Protein AF-A0A699L520-F1 (afdb_monomer_lite)

pLDDT: mean 72.29, std 15.2, range [49.28, 97.0]

Foldseek 3Di:
DDDDDDDDDDPDPDDDPPPDDPDDDPPDDPDPDDPPPDDDPVPDPPPCPDDDPPDPCPDPPVPPDPPPPPPDDPVNVVVSVVVSVVVVVVVVVVVVVVVVVVVVVVVVVVVVVVVVVVVVVVVVVVPD

Sequence (128 aa):
MVESSDDKESLGDHASKQGRIEAIDADENVTLVNDQDDVDKDMFYVNILGGEEVFAKAGQNKNVVDITTEELTLAQVLEALKTLKPKLQAEFDEEERLKRERAEKEQEANIALIETWDDILEKIDVDH

Radius of gyration: 37.79 Å; chains: 1; bounding box: 88×37×107 Å

Organism: Tanacetum cinerariifolium (NCBI:txid118510)

Structure (mmCIF, N/CA/C/O backbone):
data_AF-A0A699L520-F1
#
_entry.id   AF-A0A699L520-F1
#
loop_
_atom_site.group_PDB
_atom_site.id
_atom_site.type_symbol
_atom_site.label_atom_id
_atom_site.label_alt_id
_atom_site.label_comp_id
_atom_site.label_asym_id
_atom_site.label_entity_id
_atom_site.label_seq_id
_atom_site.pdbx_PDB_ins_code
_atom_site.Cartn_x
_atom_site.Cartn_y
_atom_site.Cartn_z
_atom_site.occupancy
_atom_site.B_iso_or_equiv
_atom_site.auth_seq_id
_atom_site.auth_comp_id
_atom_site.auth_asym_id
_atom_site.auth_atom_id
_atom_site.pdbx_PDB_model_num
ATOM 1 N N . MET A 1 1 ? -12.642 1.629 -76.857 1.00 49.28 1 MET A N 1
ATOM 2 C CA . MET A 1 1 ? -13.218 0.313 -77.189 1.00 49.28 1 MET A CA 1
ATOM 3 C C . MET A 1 1 ? -13.290 -0.466 -75.896 1.00 49.28 1 MET A C 1
ATOM 5 O O . MET A 1 1 ? -12.304 -0.498 -75.173 1.00 49.28 1 MET A O 1
ATOM 9 N N . VAL A 1 2 ? -14.498 -0.913 -75.567 1.00 50.84 2 VAL A N 1
ATOM 10 C CA . VAL A 1 2 ? -14.835 -1.754 -74.415 1.00 50.84 2 VAL A CA 1
ATOM 11 C C . VAL A 1 2 ? -14.538 -3.187 -74.816 1.00 50.84 2 VAL A C 1
ATOM 13 O O . VAL A 1 2 ? -14.997 -3.554 -75.889 1.00 50.84 2 VAL A O 1
ATOM 16 N N . GLU A 1 3 ? -13.854 -3.954 -73.968 1.00 53.28 3 GLU A N 1
ATOM 17 C CA . GLU A 1 3 ? -14.044 -5.405 -73.837 1.00 53.28 3 GLU A CA 1
ATOM 18 C C . GLU A 1 3 ? -13.804 -5.766 -72.361 1.00 53.28 3 GLU A C 1
ATOM 20 O O . GLU A 1 3 ? -12.684 -5.715 -71.861 1.00 53.28 3 GLU A O 1
ATOM 25 N N . SER A 1 4 ? -14.900 -6.015 -71.642 1.00 56.56 4 SER A N 1
ATOM 26 C CA . SER A 1 4 ? -14.921 -6.587 -70.294 1.00 56.56 4 SER A CA 1
ATOM 27 C C . SER A 1 4 ? -15.091 -8.092 -70.468 1.00 56.56 4 SER A C 1
ATOM 29 O O . SER A 1 4 ? -16.038 -8.500 -71.137 1.00 56.56 4 SER A O 1
ATOM 31 N N . SER A 1 5 ? -14.199 -8.909 -69.909 1.00 65.81 5 SER A N 1
ATOM 32 C CA . SER A 1 5 ? -14.345 -10.366 -69.926 1.00 65.81 5 SER A CA 1
ATOM 33 C C . SER A 1 5 ? -15.252 -10.820 -68.782 1.00 65.81 5 SER A C 1
ATOM 35 O O . SER A 1 5 ? -14.987 -10.549 -67.611 1.00 65.81 5 SER A O 1
ATOM 37 N N . ASP A 1 6 ? -16.347 -11.477 -69.156 1.00 60.81 6 ASP A N 1
ATOM 38 C CA . ASP A 1 6 ? -17.278 -12.176 -68.277 1.00 60.81 6 ASP A CA 1
ATOM 39 C C . ASP A 1 6 ? -16.639 -13.458 -67.721 1.00 60.81 6 ASP A C 1
ATOM 41 O O . ASP A 1 6 ? -16.662 -14.496 -68.383 1.00 60.81 6 ASP A O 1
ATOM 45 N N . ASP A 1 7 ? -16.159 -13.420 -66.479 1.00 66.69 7 ASP A N 1
ATOM 46 C CA . ASP A 1 7 ? -15.870 -14.638 -65.719 1.00 66.69 7 ASP A CA 1
ATOM 47 C C . ASP A 1 7 ? -17.088 -15.004 -64.863 1.00 66.69 7 ASP A C 1
ATOM 49 O O . ASP A 1 7 ? -17.305 -14.538 -63.742 1.00 66.69 7 ASP A O 1
ATOM 53 N N . LYS A 1 8 ? -17.941 -15.837 -65.463 1.00 61.81 8 LYS A N 1
ATOM 54 C CA . LYS A 1 8 ? -19.010 -16.582 -64.800 1.00 61.81 8 LYS A CA 1
ATOM 55 C C . LYS A 1 8 ? -18.408 -17.861 -64.220 1.00 61.81 8 LYS A C 1
ATOM 57 O O . LYS A 1 8 ? -18.297 -18.844 -64.945 1.00 61.81 8 LYS A O 1
ATOM 62 N N . GLU A 1 9 ? -18.122 -17.901 -62.921 1.00 56.59 9 GLU A N 1
ATOM 63 C CA . GLU A 1 9 ? -17.901 -19.184 -62.245 1.00 56.59 9 GLU A CA 1
ATOM 64 C C . GLU A 1 9 ? -18.697 -19.298 -60.938 1.00 56.59 9 GLU A C 1
ATOM 66 O O . GLU A 1 9 ? -18.357 -18.771 -59.884 1.00 56.59 9 GLU A O 1
ATOM 71 N N . SER A 1 10 ? -19.853 -19.945 -61.113 1.00 62.38 10 SER A N 1
ATOM 72 C CA . SER A 1 10 ? -20.499 -20.929 -60.243 1.00 62.38 10 SER A CA 1
ATOM 73 C C . SER A 1 10 ? -20.216 -20.837 -58.739 1.00 62.38 10 SER A C 1
ATOM 75 O O . SER A 1 10 ? -19.332 -21.514 -58.213 1.00 62.38 10 SER A O 1
ATOM 77 N N . LEU A 1 11 ? -21.083 -20.124 -58.012 1.00 58.59 11 LEU A N 1
ATOM 78 C CA . LEU A 1 11 ? -21.296 -20.406 -56.593 1.00 58.59 11 LEU A CA 1
ATOM 79 C C . LEU A 1 11 ? -21.904 -21.807 -56.492 1.00 58.59 11 LEU A C 1
ATOM 81 O O . LEU A 1 11 ? -23.083 -22.002 -56.778 1.00 58.59 11 LEU A O 1
ATOM 85 N N . GLY A 1 12 ? -21.045 -22.776 -56.179 1.00 55.22 12 GLY A N 1
ATOM 86 C CA . GLY A 1 12 ? -21.397 -24.182 -56.063 1.00 55.22 12 GLY A CA 1
ATOM 87 C C . GLY A 1 12 ? -22.568 -24.435 -55.116 1.00 55.22 12 GLY A C 1
ATOM 88 O O . GLY A 1 12 ? -22.843 -23.656 -54.200 1.00 55.22 12 GLY A O 1
ATOM 89 N N . ASP A 1 13 ? -23.228 -25.564 -55.368 1.00 60.31 13 ASP A N 1
ATOM 90 C CA . ASP A 1 13 ? -24.394 -26.115 -54.678 1.00 60.31 13 ASP A CA 1
ATOM 91 C C . ASP A 1 13 ? -24.149 -26.394 -53.183 1.00 60.31 13 ASP A C 1
ATOM 93 O O . ASP A 1 13 ? -24.132 -27.534 -52.712 1.00 60.31 13 ASP A O 1
ATOM 97 N N . HIS A 1 14 ? -23.997 -25.339 -52.389 1.00 57.69 14 HIS A N 1
ATOM 98 C CA . HIS A 1 14 ? -24.049 -25.412 -50.939 1.00 57.69 14 HIS A CA 1
ATOM 99 C C . HIS A 1 14 ? -25.279 -24.658 -50.451 1.00 57.69 14 HIS A C 1
ATOM 101 O O . HIS A 1 14 ? -25.262 -23.462 -50.169 1.00 57.69 14 HIS A O 1
ATOM 107 N N . ALA A 1 15 ? -26.375 -25.412 -50.377 1.00 60.00 15 ALA A N 1
ATOM 108 C CA . ALA A 1 15 ? -27.643 -25.029 -49.782 1.00 60.00 15 ALA A CA 1
ATOM 109 C C . ALA A 1 15 ? -27.452 -24.526 -48.338 1.00 60.00 15 ALA A C 1
ATOM 111 O O . ALA A 1 15 ? -27.485 -25.297 -47.377 1.00 60.00 15 ALA A O 1
ATOM 112 N N . SER A 1 16 ? -27.278 -23.214 -48.181 1.00 63.62 16 SER A N 1
ATOM 113 C CA . SER A 1 16 ? -27.372 -22.544 -46.888 1.00 63.62 16 SER A CA 1
ATOM 114 C C . SER A 1 16 ? -28.850 -22.402 -46.529 1.00 63.62 16 SER A C 1
ATOM 116 O O . SER A 1 16 ? -29.569 -21.582 -47.097 1.00 63.62 16 SER A O 1
ATOM 118 N N . LYS A 1 17 ? -29.334 -23.227 -45.594 1.00 62.91 17 LYS A N 1
ATOM 119 C CA . LYS A 1 17 ? -30.704 -23.164 -45.055 1.00 62.91 17 LYS A CA 1
ATOM 120 C C . LYS A 1 17 ? -30.895 -22.006 -44.070 1.00 62.91 17 LYS A C 1
ATOM 122 O O . LYS A 1 17 ? -31.503 -22.182 -43.019 1.00 62.91 17 LYS A O 1
ATOM 127 N N . GLN A 1 18 ? -30.400 -20.818 -44.388 1.00 59.88 18 GLN A N 1
ATOM 128 C CA . GLN A 1 18 ? -30.864 -19.622 -43.698 1.00 59.88 18 GLN A CA 1
ATOM 129 C C . GLN A 1 18 ? -31.950 -19.000 -44.565 1.00 59.88 18 GLN A C 1
ATOM 131 O O . GLN A 1 18 ? -31.677 -18.227 -45.482 1.00 59.88 18 GLN A O 1
ATOM 136 N N . GLY A 1 19 ? -33.194 -19.422 -44.316 1.00 52.84 19 GLY A N 1
ATOM 137 C CA . GLY A 1 19 ? -34.362 -18.762 -44.885 1.00 52.84 19 GLY A CA 1
ATOM 138 C C . GLY A 1 19 ? -34.283 -17.273 -44.558 1.00 52.84 19 GLY A C 1
ATOM 139 O O . GLY A 1 19 ? -34.181 -16.895 -43.392 1.00 52.84 19 GLY A O 1
ATOM 140 N N . ARG A 1 20 ? -34.260 -16.427 -45.589 1.00 65.62 20 ARG A N 1
ATOM 141 C CA . ARG A 1 20 ? -34.368 -14.976 -45.417 1.00 65.62 20 ARG A CA 1
ATOM 142 C C . ARG A 1 20 ? -35.767 -14.710 -44.863 1.00 65.62 20 ARG A C 1
ATOM 144 O O . ARG A 1 20 ? -36.737 -15.094 -45.505 1.00 65.62 20 ARG A O 1
ATOM 151 N N . ILE A 1 21 ? -35.865 -14.111 -43.678 1.00 70.38 21 ILE A N 1
ATOM 152 C CA . ILE A 1 21 ? -37.155 -13.743 -43.079 1.00 70.38 21 ILE A CA 1
ATOM 153 C C . ILE A 1 21 ? -37.840 -12.747 -44.027 1.00 70.38 21 ILE A C 1
ATOM 155 O O . ILE A 1 21 ? -37.259 -11.710 -44.345 1.00 70.38 21 ILE A O 1
ATOM 159 N N . GLU A 1 22 ? -39.028 -13.094 -44.530 1.00 67.50 22 GLU A N 1
ATOM 160 C CA . GLU A 1 22 ? -39.719 -12.333 -45.583 1.00 67.50 22 GLU A CA 1
ATOM 161 C C . GLU A 1 22 ? -40.455 -11.101 -45.024 1.00 67.50 22 GLU A C 1
ATOM 163 O O . GLU A 1 22 ? -40.476 -10.055 -45.669 1.00 67.50 22 GLU A O 1
ATOM 168 N N . ALA A 1 23 ? -40.954 -11.184 -43.788 1.00 69.06 23 ALA A N 1
ATOM 169 C CA . ALA A 1 23 ? -41.418 -10.068 -42.964 1.00 69.06 23 ALA A CA 1
ATOM 170 C C . ALA A 1 23 ? -41.564 -10.542 -41.505 1.00 69.06 23 ALA A C 1
ATOM 172 O O . ALA A 1 23 ? -41.766 -11.731 -41.267 1.00 69.06 23 ALA A O 1
ATOM 173 N N . ILE A 1 24 ? -41.453 -9.628 -40.537 1.00 70.25 24 ILE A N 1
ATOM 174 C CA . ILE A 1 24 ? -41.805 -9.884 -39.132 1.00 70.25 24 ILE A CA 1
ATOM 175 C C . ILE A 1 24 ? -43.161 -9.214 -38.909 1.00 70.25 24 ILE A C 1
ATOM 177 O O . ILE A 1 24 ? -43.234 -7.985 -38.940 1.00 70.25 24 ILE A O 1
ATOM 181 N N . ASP A 1 25 ? -44.219 -10.007 -38.748 1.00 74.44 25 ASP A N 1
ATOM 182 C CA . ASP A 1 25 ? -45.532 -9.495 -38.356 1.00 74.44 25 ASP A CA 1
ATOM 183 C C . ASP A 1 25 ? -45.503 -9.151 -36.857 1.00 74.44 25 ASP A C 1
ATOM 185 O O . ASP A 1 25 ? -45.106 -9.972 -36.030 1.00 74.44 25 ASP A O 1
ATOM 189 N N . ALA A 1 26 ? -45.863 -7.914 -36.509 1.00 70.06 26 ALA A N 1
ATOM 190 C CA . ALA A 1 26 ? -45.891 -7.451 -35.122 1.00 70.06 26 ALA A CA 1
ATOM 191 C C . ALA A 1 26 ? -47.135 -7.939 -34.363 1.00 70.06 26 ALA A C 1
ATOM 193 O O . ALA A 1 26 ? -47.147 -7.900 -33.132 1.00 70.06 26 ALA A O 1
ATOM 194 N N . ASP A 1 27 ? -48.156 -8.401 -35.088 1.00 75.50 27 ASP A N 1
ATOM 195 C CA . ASP A 1 27 ? -49.396 -8.919 -34.519 1.00 75.50 27 ASP A CA 1
ATOM 196 C C . ASP A 1 27 ? -49.331 -10.444 -34.297 1.00 75.50 27 ASP A C 1
ATOM 198 O O . ASP A 1 27 ? -50.208 -11.025 -33.648 1.00 75.50 27 ASP A O 1
ATOM 202 N N . GLU A 1 28 ? -48.277 -11.106 -34.791 1.00 71.25 28 GLU A N 1
ATOM 203 C CA . GLU A 1 28 ? -48.054 -12.534 -34.590 1.00 71.25 28 GLU A CA 1
ATOM 204 C C . GLU A 1 28 ? -47.359 -12.793 -33.246 1.00 71.25 28 GLU A C 1
ATOM 206 O O . GLU A 1 28 ? -46.205 -12.438 -32.996 1.00 71.25 28 GLU A O 1
ATOM 211 N N . ASN A 1 29 ? -48.100 -13.421 -32.336 1.00 70.25 29 ASN A N 1
ATOM 212 C CA . ASN A 1 29 ? -47.648 -13.675 -30.979 1.00 70.25 29 ASN A CA 1
ATOM 213 C C . ASN A 1 29 ? -46.616 -14.819 -30.981 1.00 70.25 29 ASN A C 1
ATOM 215 O O . ASN A 1 29 ? -46.969 -15.986 -31.175 1.00 70.25 29 ASN A O 1
ATOM 219 N N . VAL A 1 30 ? -45.335 -14.510 -30.749 1.00 72.50 30 VAL A N 1
ATOM 220 C CA . VAL A 1 30 ? -44.301 -15.545 -30.607 1.00 72.50 30 VAL A CA 1
ATOM 221 C C . VAL A 1 30 ? -44.581 -16.370 -29.351 1.00 72.50 30 VAL A C 1
ATOM 223 O O . VAL A 1 30 ? -44.434 -15.912 -28.218 1.00 72.50 30 VAL A O 1
ATOM 226 N N . THR A 1 31 ? -45.024 -17.610 -29.540 1.00 67.06 31 THR A N 1
ATOM 227 C CA . THR A 1 31 ? -45.221 -18.535 -28.422 1.00 67.06 31 THR A CA 1
ATOM 228 C C . THR A 1 31 ? -43.875 -19.186 -28.132 1.00 67.06 31 THR A C 1
ATOM 230 O O . THR A 1 31 ? -43.404 -20.021 -28.900 1.00 67.06 31 THR A O 1
ATOM 233 N N . LEU A 1 32 ? -43.214 -18.758 -27.056 1.00 64.69 32 LEU A N 1
ATOM 234 C CA . LEU A 1 32 ? -41.935 -19.319 -26.626 1.00 64.69 32 LEU A CA 1
ATOM 235 C C . LEU A 1 32 ? -42.195 -20.724 -26.063 1.00 64.69 32 LEU A C 1
ATOM 237 O O . LEU A 1 32 ? -42.666 -20.873 -24.936 1.00 64.69 32 LEU A O 1
ATOM 241 N N . VAL A 1 33 ? -41.958 -21.752 -26.882 1.00 63.59 33 VAL A N 1
ATOM 242 C CA . VAL A 1 33 ? -42.067 -23.155 -26.465 1.00 63.59 33 VAL A CA 1
ATOM 243 C C . VAL A 1 33 ? -40.870 -23.463 -25.578 1.00 63.59 33 VAL A C 1
ATOM 245 O O . VAL A 1 33 ? -39.724 -23.486 -26.021 1.00 63.59 33 VAL A O 1
ATOM 248 N N . ASN A 1 34 ? -41.145 -23.614 -24.290 1.00 66.12 34 ASN A N 1
ATOM 249 C CA . ASN A 1 34 ? -40.158 -23.968 -23.292 1.00 66.12 34 ASN A CA 1
ATOM 250 C C . ASN A 1 34 ? -40.125 -25.492 -23.150 1.00 66.12 34 ASN A C 1
ATOM 252 O O . ASN A 1 34 ? -40.774 -26.036 -22.258 1.00 66.12 34 ASN A O 1
ATOM 256 N N . ASP A 1 35 ? -39.388 -26.172 -24.027 1.00 63.12 35 ASP A N 1
ATOM 257 C CA . ASP A 1 35 ? -39.105 -27.605 -23.894 1.00 63.12 35 ASP A CA 1
ATOM 258 C C . ASP A 1 35 ? -38.087 -27.808 -22.755 1.00 63.12 35 ASP A C 1
ATOM 260 O O . ASP A 1 35 ? -36.897 -28.025 -22.967 1.00 63.12 35 ASP A O 1
ATOM 264 N N . GLN A 1 36 ? -38.552 -27.651 -21.514 1.00 62.47 36 GLN A N 1
ATOM 265 C CA . GLN A 1 36 ? -37.776 -27.847 -20.280 1.00 62.47 36 GLN A CA 1
ATOM 266 C C . GLN A 1 36 ? -38.019 -29.222 -19.644 1.00 62.47 36 GLN A C 1
ATOM 268 O O . GLN A 1 36 ? -37.781 -29.399 -18.449 1.00 62.47 36 GLN A O 1
ATOM 273 N N . ASP A 1 37 ? -38.503 -30.193 -20.416 1.00 61.47 37 ASP A N 1
ATOM 274 C CA . ASP A 1 37 ? -38.953 -31.462 -19.842 1.00 61.47 37 ASP A CA 1
ATOM 275 C C . ASP A 1 37 ? -37.855 -32.510 -19.619 1.00 61.47 37 ASP A C 1
ATOM 277 O O . ASP A 1 37 ? -38.096 -33.415 -18.834 1.00 61.47 37 ASP A O 1
ATOM 281 N N . ASP A 1 38 ? -36.638 -32.370 -20.159 1.00 61.81 38 ASP A N 1
ATOM 282 C CA . ASP A 1 38 ? -35.590 -33.398 -19.986 1.00 61.81 38 ASP A CA 1
ATOM 283 C C . ASP A 1 38 ? -34.170 -32.824 -19.834 1.00 61.81 38 ASP A C 1
ATOM 285 O O . ASP A 1 38 ? -33.222 -33.225 -20.511 1.00 61.81 38 ASP A O 1
ATOM 289 N N . VAL A 1 39 ? -33.988 -31.884 -18.906 1.00 59.16 39 VAL A N 1
ATOM 290 C CA . VAL A 1 39 ? -32.663 -31.680 -18.307 1.00 59.16 39 VAL A CA 1
ATOM 291 C C . VAL A 1 39 ? -32.833 -31.803 -16.811 1.00 59.16 39 VAL A C 1
ATOM 293 O O . VAL A 1 39 ? -33.422 -30.938 -16.163 1.00 59.16 39 VAL A O 1
ATOM 296 N N . ASP A 1 40 ? -32.373 -32.941 -16.311 1.00 60.22 40 ASP A N 1
ATOM 297 C CA . ASP A 1 40 ? -32.294 -33.329 -14.916 1.00 60.22 40 ASP A CA 1
ATOM 298 C C . ASP A 1 40 ? -32.288 -32.127 -13.964 1.00 60.22 40 ASP A C 1
ATOM 300 O O . ASP A 1 40 ? -31.360 -31.313 -13.922 1.00 60.22 40 ASP A O 1
ATOM 304 N N . LYS A 1 41 ? -33.370 -32.065 -13.182 1.00 57.69 41 LYS A N 1
ATOM 305 C CA . LYS A 1 41 ? -33.701 -31.139 -12.086 1.00 57.69 41 LYS A CA 1
ATOM 306 C C . LYS A 1 41 ? -32.632 -31.015 -10.978 1.00 57.69 41 LYS A C 1
ATOM 308 O O . LYS A 1 41 ? -32.909 -30.393 -9.960 1.00 57.69 41 LYS A O 1
ATOM 313 N N . ASP 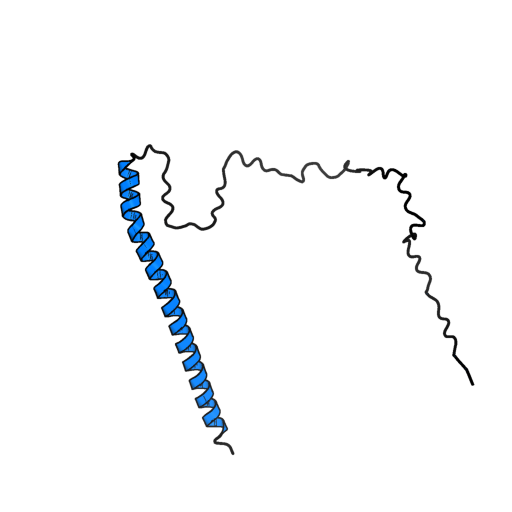A 1 42 ? -31.425 -31.533 -11.192 1.00 61.16 42 ASP A N 1
ATOM 314 C CA . ASP A 1 42 ? -30.324 -31.635 -10.231 1.00 61.16 42 ASP A CA 1
ATOM 315 C C . ASP A 1 42 ? -29.033 -30.943 -10.709 1.00 61.16 42 ASP A C 1
ATOM 317 O O . ASP A 1 42 ? -27.928 -31.296 -10.303 1.00 61.16 42 ASP A O 1
ATOM 321 N N . MET A 1 43 ? -29.126 -29.899 -11.538 1.00 59.91 43 MET A N 1
ATOM 322 C CA . MET A 1 43 ? -27.959 -29.028 -11.783 1.00 59.91 43 MET A CA 1
ATOM 323 C C . MET A 1 43 ? -27.762 -27.949 -10.713 1.00 59.91 43 MET A C 1
ATOM 325 O O . MET A 1 43 ? -26.753 -27.245 -10.714 1.00 59.91 43 MET A O 1
ATOM 329 N N . PHE A 1 44 ? -28.678 -27.867 -9.749 1.00 56.72 44 PHE A N 1
ATOM 330 C CA . PHE A 1 44 ? -28.439 -27.176 -8.493 1.00 56.72 44 PHE A CA 1
ATOM 331 C C . PHE A 1 44 ? -28.379 -28.232 -7.398 1.00 56.72 44 PHE A C 1
ATOM 333 O O . PHE A 1 44 ? -29.314 -28.390 -6.616 1.00 56.72 44 PHE A O 1
ATOM 340 N N . TYR A 1 45 ? -27.225 -28.881 -7.252 1.00 55.53 45 TYR A N 1
ATOM 341 C CA . TYR A 1 45 ? -26.765 -29.129 -5.892 1.00 55.53 45 TYR A CA 1
ATOM 342 C C . TYR A 1 45 ? -26.580 -27.751 -5.239 1.00 55.53 45 TYR A C 1
ATOM 344 O O . TYR A 1 45 ? -25.478 -27.222 -5.105 1.00 55.53 45 TYR A O 1
ATOM 352 N N . VAL A 1 46 ? -27.699 -27.151 -4.817 1.00 57.34 46 VAL A N 1
ATOM 353 C CA . VAL A 1 46 ? -27.734 -26.399 -3.580 1.00 57.34 46 VAL A CA 1
ATOM 354 C C . VAL A 1 46 ? -27.322 -27.452 -2.579 1.00 57.34 46 VAL A C 1
ATOM 356 O O . VAL A 1 46 ? -28.152 -28.186 -2.044 1.00 57.34 46 VAL A O 1
ATOM 359 N N . ASN A 1 47 ? -26.015 -27.580 -2.350 1.00 57.12 47 ASN A N 1
ATOM 360 C CA . ASN A 1 47 ? -25.630 -28.029 -1.045 1.00 57.12 47 ASN A CA 1
ATOM 361 C C . ASN A 1 47 ? -26.282 -27.006 -0.123 1.00 57.12 47 ASN A C 1
ATOM 363 O O . ASN A 1 47 ? -25.819 -25.878 0.044 1.00 57.12 47 ASN A O 1
ATOM 367 N N . ILE A 1 48 ? -27.386 -27.449 0.461 1.00 57.09 48 ILE A N 1
ATOM 368 C CA . ILE A 1 48 ? -27.804 -27.135 1.805 1.00 57.09 48 ILE A CA 1
ATOM 369 C C . ILE A 1 48 ? -26.620 -27.592 2.674 1.00 57.09 48 ILE A C 1
ATOM 371 O O . ILE A 1 48 ? -26.691 -28.590 3.384 1.00 57.09 48 ILE A O 1
ATOM 375 N N . LEU A 1 49 ? -25.463 -26.927 2.537 1.00 56.88 49 LEU A N 1
ATOM 376 C CA . LEU A 1 49 ? -24.450 -26.903 3.569 1.00 56.88 49 LEU A CA 1
ATOM 377 C C . LEU A 1 49 ? -25.187 -26.212 4.699 1.00 56.88 49 LEU A C 1
ATOM 379 O O . LEU A 1 49 ? -25.445 -25.010 4.657 1.00 56.88 49 LEU A O 1
ATOM 383 N N . GLY A 1 50 ? -25.700 -27.046 5.596 1.00 58.94 50 GLY A N 1
ATOM 384 C CA . GLY A 1 50 ? -26.522 -26.627 6.702 1.00 58.94 50 GLY A CA 1
ATOM 385 C C . GLY A 1 50 ? -25.795 -25.542 7.468 1.00 58.94 50 GLY A C 1
ATOM 386 O O . GLY A 1 50 ? -24.784 -25.820 8.094 1.00 58.94 50 GLY A O 1
ATOM 387 N N . GLY A 1 51 ? -26.326 -24.324 7.391 1.00 57.19 51 GLY A N 1
ATOM 388 C CA . GLY A 1 51 ? -26.161 -23.296 8.410 1.00 57.19 51 GLY A CA 1
ATOM 389 C C . GLY A 1 51 ? -24.736 -23.000 8.867 1.00 57.19 51 GLY A C 1
ATOM 390 O O . GLY A 1 51 ? -24.571 -22.652 10.030 1.00 57.19 51 GLY A O 1
ATOM 391 N N . GLU A 1 52 ? -23.729 -23.111 8.002 1.00 62.69 52 GLU A N 1
ATOM 392 C CA . GLU A 1 52 ? -22.399 -22.593 8.313 1.00 62.69 52 GLU A CA 1
ATOM 393 C C . GLU A 1 52 ? -22.137 -21.378 7.430 1.00 62.69 52 GLU A C 1
ATOM 395 O O . GLU A 1 52 ? -21.793 -21.468 6.250 1.00 62.69 52 GLU A O 1
ATOM 400 N N . GLU A 1 53 ? -22.419 -20.222 8.024 1.00 60.06 53 GLU A N 1
ATOM 401 C CA . GLU A 1 53 ? -22.111 -18.892 7.524 1.00 60.06 53 GLU A CA 1
ATOM 402 C C . GLU A 1 53 ? -20.607 -18.804 7.232 1.00 60.06 53 GLU A C 1
ATOM 404 O O . GLU A 1 53 ? -19.778 -18.526 8.097 1.00 60.06 53 GLU A O 1
ATOM 409 N N . VAL A 1 54 ? -20.232 -19.089 5.987 1.00 53.00 54 VAL A N 1
ATOM 410 C CA . VAL A 1 54 ? -18.881 -18.853 5.488 1.00 53.00 54 VAL A CA 1
ATOM 411 C C . VAL A 1 54 ? -18.684 -17.349 5.360 1.00 53.00 54 VAL A C 1
ATOM 413 O O . VAL A 1 54 ? -18.954 -16.750 4.319 1.00 53.00 54 VAL A O 1
ATOM 416 N N . PHE A 1 55 ? -18.193 -16.726 6.432 1.00 52.16 55 PHE A N 1
ATOM 417 C CA . PHE A 1 55 ? -17.586 -15.407 6.349 1.00 52.16 55 PHE A CA 1
ATOM 418 C C . PHE A 1 55 ? -16.554 -15.450 5.225 1.00 52.16 55 PHE A C 1
ATOM 420 O O . PHE A 1 55 ? -15.557 -16.176 5.301 1.00 52.16 55 PHE A O 1
ATOM 427 N N . ALA A 1 56 ? -16.806 -14.694 4.155 1.00 52.84 56 ALA A N 1
ATOM 428 C CA . ALA A 1 56 ? -15.812 -14.458 3.130 1.00 52.84 56 ALA A CA 1
ATOM 429 C C . ALA A 1 56 ? -14.574 -13.907 3.839 1.00 52.84 56 ALA A C 1
ATOM 431 O O . ALA A 1 56 ? -14.565 -12.779 4.329 1.00 52.84 56 ALA A O 1
ATOM 432 N N . LYS A 1 57 ? -13.532 -14.731 3.927 1.00 55.00 57 LYS A N 1
ATOM 433 C CA . LYS A 1 57 ? -12.234 -14.367 4.484 1.00 55.00 57 LYS A CA 1
ATOM 434 C C . LYS A 1 57 ? -11.509 -13.479 3.474 1.00 55.00 57 LYS A C 1
ATOM 436 O O . LYS A 1 57 ? -10.480 -13.847 2.916 1.00 55.00 57 LYS A O 1
ATOM 441 N N . ALA A 1 58 ? -12.095 -12.321 3.190 1.00 49.31 58 ALA A N 1
ATOM 442 C CA . ALA A 1 58 ? -11.504 -11.255 2.407 1.00 49.31 58 ALA A CA 1
ATOM 443 C C . ALA A 1 58 ? -10.421 -10.607 3.268 1.00 49.31 58 ALA A C 1
ATOM 445 O O . ALA A 1 58 ? -10.677 -9.649 3.984 1.00 49.31 58 ALA A O 1
ATOM 446 N N . GLY A 1 59 ? -9.225 -11.198 3.237 1.00 54.69 59 GLY A N 1
ATOM 447 C CA . GLY A 1 59 ? -8.074 -10.730 3.993 1.00 54.69 59 GLY A CA 1
ATOM 448 C C . GLY A 1 59 ? -8.268 -10.924 5.492 1.00 54.69 59 GLY A C 1
ATOM 449 O O . GLY A 1 59 ? -9.053 -10.245 6.146 1.00 54.69 59 GLY A O 1
ATOM 450 N N . GLN A 1 60 ? -7.491 -11.824 6.087 1.00 53.78 60 GLN A N 1
ATOM 451 C CA . GLN A 1 60 ? -7.246 -11.708 7.518 1.00 53.78 60 GLN A CA 1
ATOM 452 C C . GLN A 1 60 ? -6.502 -10.395 7.738 1.00 53.78 60 GLN A C 1
ATOM 454 O O . GLN A 1 60 ? -5.274 -10.356 7.703 1.00 53.78 60 GLN A O 1
ATOM 459 N N . ASN A 1 61 ? -7.240 -9.316 7.973 1.00 55.22 61 ASN A N 1
ATOM 460 C CA . ASN A 1 61 ? -6.742 -8.248 8.808 1.00 55.22 61 ASN A CA 1
ATOM 461 C C . ASN A 1 61 ? -6.308 -8.946 10.098 1.00 55.22 61 ASN A C 1
ATOM 463 O O . ASN A 1 61 ? -7.149 -9.361 10.893 1.00 55.22 61 ASN A O 1
ATOM 467 N N . LYS A 1 62 ? -4.997 -9.132 10.288 1.00 59.84 62 LYS A N 1
ATOM 468 C CA . LYS A 1 62 ? -4.407 -9.772 11.479 1.00 59.84 62 LYS A CA 1
ATOM 469 C C . LYS A 1 62 ? -4.802 -9.064 12.792 1.00 59.84 62 LYS A C 1
ATOM 471 O O . LYS A 1 62 ? -4.488 -9.564 13.863 1.00 59.84 62 LYS A O 1
ATOM 476 N N . ASN A 1 63 ? -5.508 -7.933 12.693 1.00 56.88 63 ASN A N 1
ATOM 477 C CA . ASN A 1 63 ? -6.070 -7.127 13.773 1.00 56.88 63 ASN A CA 1
ATOM 478 C C . ASN A 1 63 ? -7.579 -7.309 14.028 1.00 56.88 63 ASN A C 1
ATOM 480 O O . ASN A 1 63 ? -8.123 -6.587 14.862 1.00 56.88 63 ASN A O 1
ATOM 484 N N . VAL A 1 64 ? -8.281 -8.231 13.358 1.00 54.22 64 VAL A N 1
ATOM 485 C CA . VAL A 1 64 ? -9.648 -8.584 13.782 1.00 54.22 64 VAL A CA 1
ATOM 486 C C . VAL A 1 64 ? -9.522 -9.451 15.029 1.00 54.22 64 VAL A C 1
ATOM 488 O O . VAL A 1 64 ? -9.239 -10.642 14.952 1.00 54.22 64 VAL A O 1
ATOM 491 N N . VAL A 1 65 ? -9.659 -8.819 16.195 1.00 63.97 65 VAL A N 1
ATOM 492 C CA . VAL A 1 65 ? -9.924 -9.538 17.440 1.00 63.97 65 VAL A CA 1
ATOM 493 C C . VAL A 1 65 ? -11.276 -10.218 17.252 1.00 63.97 65 VAL A C 1
ATOM 495 O O . VAL A 1 65 ? -12.283 -9.526 17.111 1.00 63.97 65 VAL A O 1
ATOM 498 N N . ASP A 1 66 ? -11.295 -11.551 17.230 1.00 57.53 66 ASP A N 1
ATOM 499 C CA . ASP A 1 66 ? -12.527 -12.326 17.371 1.00 57.53 66 ASP A CA 1
ATOM 500 C C . ASP A 1 66 ? -13.059 -12.071 18.783 1.00 57.53 66 ASP A C 1
ATOM 502 O O . ASP A 1 66 ? -12.647 -12.690 19.764 1.00 57.53 66 ASP A O 1
ATOM 506 N N . ILE A 1 67 ? -13.931 -11.071 18.898 1.00 62.22 67 ILE A N 1
ATOM 507 C CA . ILE A 1 67 ? -14.678 -10.781 20.116 1.00 62.22 67 ILE A CA 1
ATOM 508 C C . ILE A 1 67 ? -15.766 -11.856 20.194 1.00 62.22 67 ILE A C 1
ATOM 510 O O . ILE A 1 67 ? -16.901 -11.637 19.778 1.00 62.22 67 ILE A O 1
ATOM 514 N N . THR A 1 68 ? -15.408 -13.060 20.643 1.00 56.81 68 THR A N 1
ATOM 515 C CA . THR A 1 68 ? -16.388 -14.111 20.930 1.00 56.81 68 THR A CA 1
ATOM 516 C C . THR A 1 68 ? -17.420 -13.548 21.904 1.00 56.81 68 THR A C 1
ATOM 518 O O . THR A 1 68 ? -17.050 -12.877 22.865 1.00 56.81 68 THR A O 1
ATOM 521 N N . THR A 1 69 ? -18.708 -13.803 21.668 1.00 53.22 69 THR A N 1
ATOM 522 C CA . THR A 1 69 ? -19.855 -13.263 22.428 1.00 53.22 69 THR A CA 1
ATOM 523 C C . THR A 1 69 ? -19.967 -13.781 23.871 1.00 53.22 69 THR A C 1
ATOM 525 O O . THR A 1 69 ? -21.047 -13.763 24.456 1.00 53.22 69 THR A O 1
ATOM 528 N N . GLU A 1 70 ? -18.868 -14.246 24.462 1.00 61.38 70 GLU A N 1
ATOM 529 C CA . GLU A 1 70 ? -18.727 -14.288 25.913 1.00 61.38 70 GLU A CA 1
ATOM 530 C C . GLU A 1 70 ? -18.795 -12.833 26.384 1.00 61.38 70 GLU A C 1
ATOM 532 O O . GLU A 1 70 ? -18.039 -12.002 25.892 1.00 61.38 70 GLU A O 1
ATOM 537 N N . GLU A 1 71 ? -19.766 -12.503 27.236 1.00 63.12 71 GLU A N 1
ATOM 538 C CA . GLU A 1 71 ? -20.166 -11.141 27.610 1.00 63.12 71 GLU A CA 1
ATOM 539 C C . GLU A 1 71 ? -18.978 -10.260 28.054 1.00 63.12 71 GLU A C 1
ATOM 541 O O . GLU A 1 71 ? -18.672 -10.116 29.238 1.00 63.12 71 GLU A O 1
ATOM 546 N N . LEU A 1 72 ? -18.285 -9.650 27.090 1.00 69.88 72 LEU A N 1
ATOM 547 C CA . LEU A 1 72 ? -17.179 -8.743 27.345 1.00 69.88 72 LEU A CA 1
ATOM 548 C C . LEU A 1 72 ? -17.750 -7.441 27.887 1.00 69.88 72 LEU A C 1
ATOM 550 O O . LEU A 1 72 ? -18.565 -6.765 27.257 1.00 69.88 72 LEU A O 1
ATOM 554 N N . THR A 1 73 ? -17.304 -7.072 29.080 1.00 81.75 73 THR A N 1
ATOM 555 C CA . THR A 1 73 ? -17.714 -5.813 29.695 1.00 81.75 73 THR A CA 1
ATOM 556 C C . THR A 1 73 ? -17.230 -4.635 28.846 1.00 81.75 73 THR A C 1
ATOM 558 O O . THR A 1 73 ? -16.154 -4.679 28.241 1.00 81.75 73 THR A O 1
ATOM 561 N N . LEU A 1 74 ? -17.986 -3.529 28.847 1.00 83.75 74 LEU A N 1
ATOM 562 C CA . LEU A 1 74 ? -17.608 -2.293 28.140 1.00 83.75 74 LEU A CA 1
ATOM 563 C C . LEU A 1 74 ? -16.182 -1.825 28.493 1.00 83.75 74 LEU A C 1
ATOM 565 O O . LEU A 1 74 ? -15.482 -1.267 27.650 1.00 83.75 74 LEU A O 1
ATOM 569 N N . ALA A 1 75 ? -15.735 -2.088 29.724 1.00 85.00 75 ALA A N 1
ATOM 570 C CA . ALA A 1 75 ? -14.387 -1.777 30.184 1.00 85.00 75 ALA A CA 1
ATOM 571 C C . ALA A 1 75 ? -13.307 -2.604 29.463 1.00 85.00 75 ALA A C 1
ATOM 573 O O . ALA A 1 75 ? -12.296 -2.048 29.042 1.00 85.00 75 ALA A O 1
ATOM 574 N N . GLN A 1 76 ? -13.523 -3.909 29.273 1.00 84.81 76 GLN A N 1
ATOM 575 C CA . GLN A 1 76 ? -12.570 -4.781 28.576 1.00 84.81 76 GLN A CA 1
ATOM 576 C C . GLN A 1 76 ? -12.447 -4.410 27.096 1.00 84.81 76 GLN A C 1
ATOM 578 O O . GLN A 1 76 ? -11.335 -4.337 26.574 1.00 84.81 76 GLN A O 1
ATOM 583 N N . VAL A 1 77 ? -13.571 -4.100 26.440 1.00 84.19 77 VAL A N 1
ATOM 584 C CA . VAL A 1 77 ? -13.575 -3.634 25.044 1.00 84.19 77 VAL A CA 1
ATOM 585 C C . VAL A 1 77 ? -12.837 -2.299 24.913 1.00 84.19 77 VAL A C 1
ATOM 587 O O . VAL A 1 77 ? -12.048 -2.114 23.987 1.00 84.19 77 VAL A O 1
ATOM 590 N N . LEU A 1 78 ? -13.031 -1.377 25.861 1.00 88.81 78 LEU A N 1
ATOM 591 C CA . LEU A 1 78 ? -12.348 -0.086 25.851 1.00 88.81 78 LEU A CA 1
ATOM 592 C C . LEU A 1 78 ? -10.827 -0.229 26.024 1.00 88.81 78 LEU A C 1
ATOM 594 O O . LEU A 1 78 ? -10.070 0.433 25.314 1.00 88.81 78 LEU A O 1
ATOM 598 N N . GLU A 1 79 ? -10.368 -1.086 26.934 1.00 86.94 79 GLU A N 1
ATOM 599 C CA . GLU A 1 79 ? -8.936 -1.348 27.125 1.00 86.94 79 GLU A CA 1
ATOM 600 C C . GLU A 1 79 ? -8.314 -2.056 25.911 1.00 86.94 79 GLU A C 1
ATOM 602 O O . GLU A 1 79 ? -7.248 -1.657 25.433 1.00 86.94 79 GLU A O 1
ATOM 607 N N . ALA A 1 80 ? -9.010 -3.032 25.322 1.00 84.12 80 ALA A N 1
ATOM 608 C CA . ALA A 1 80 ? -8.578 -3.665 24.078 1.00 84.12 80 ALA A CA 1
ATOM 609 C C . ALA A 1 80 ? -8.442 -2.636 22.937 1.00 84.12 80 ALA A C 1
ATOM 611 O O . ALA A 1 80 ? -7.404 -2.577 22.279 1.00 84.12 80 ALA A O 1
ATOM 612 N N . LEU A 1 81 ? -9.420 -1.744 22.755 1.00 85.56 81 LEU A N 1
ATOM 613 C CA . LEU A 1 81 ? -9.361 -0.693 21.730 1.00 85.56 81 LEU A CA 1
ATOM 614 C C . LEU A 1 81 ? -8.234 0.321 21.973 1.00 85.56 81 LEU A C 1
ATOM 616 O O . LEU A 1 81 ? -7.548 0.717 21.026 1.00 85.56 81 LEU A O 1
ATOM 620 N N . LYS A 1 82 ? -7.999 0.722 23.229 1.00 88.81 82 LYS A N 1
ATOM 621 C CA . LYS A 1 82 ? -6.882 1.613 23.591 1.00 88.81 82 LYS A CA 1
ATOM 622 C C . LYS A 1 82 ? -5.528 1.000 23.250 1.00 88.81 82 LYS A C 1
ATOM 624 O O . LYS A 1 82 ? -4.642 1.722 22.804 1.00 88.81 82 LYS A O 1
ATOM 629 N N . THR A 1 83 ? -5.367 -0.307 23.446 1.00 86.94 83 THR A N 1
ATOM 630 C CA . THR A 1 83 ? -4.108 -1.005 23.138 1.00 86.94 83 THR A CA 1
ATOM 631 C C . THR A 1 83 ? -3.931 -1.304 21.650 1.00 86.94 83 THR A C 1
ATOM 633 O O . THR A 1 83 ? -2.797 -1.361 21.178 1.00 86.94 83 THR A O 1
ATOM 636 N N . LEU A 1 84 ? -5.021 -1.461 20.894 1.00 86.06 84 LEU A N 1
ATOM 637 C CA . LEU A 1 84 ? -4.979 -1.750 19.458 1.00 86.06 84 LEU A CA 1
ATOM 638 C C . LEU A 1 84 ? -4.620 -0.516 18.619 1.00 86.06 84 LEU A C 1
ATOM 640 O O . LEU A 1 84 ? -3.849 -0.610 17.667 1.00 86.06 84 LEU A O 1
ATOM 644 N N . LYS A 1 85 ? -5.132 0.659 19.002 1.00 83.25 85 LYS A N 1
ATOM 645 C CA . LYS A 1 85 ? -4.924 1.921 18.277 1.00 83.25 85 LYS A CA 1
ATO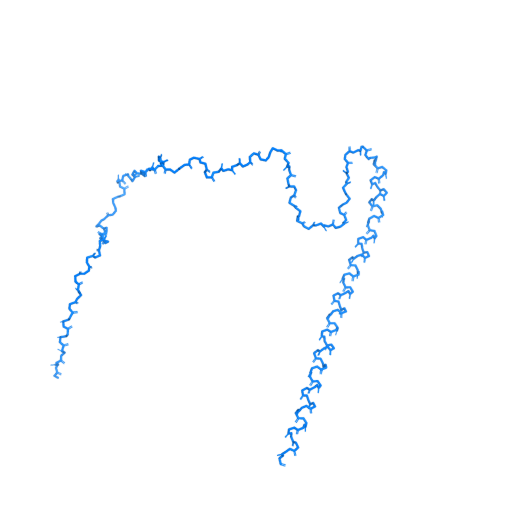M 646 C C . LYS A 1 85 ? -3.444 2.273 18.016 1.00 83.25 85 LYS A C 1
ATOM 648 O O . LYS A 1 85 ? -3.118 2.548 16.864 1.00 83.25 85 LYS A O 1
ATOM 653 N N . PRO A 1 86 ? -2.531 2.255 19.008 1.00 85.25 86 PRO A N 1
ATOM 654 C CA . PRO A 1 86 ? -1.119 2.545 18.755 1.00 85.25 86 PRO A CA 1
ATOM 655 C C . PRO A 1 86 ? -0.407 1.443 17.955 1.00 85.25 86 PRO A C 1
ATOM 657 O O . PRO A 1 86 ? 0.521 1.752 17.216 1.00 85.25 86 PRO A O 1
ATOM 660 N N . LYS A 1 87 ? -0.837 0.175 18.061 1.00 82.94 87 LYS A N 1
ATOM 661 C CA . LYS A 1 87 ? -0.249 -0.940 17.295 1.00 82.94 87 LYS A CA 1
ATOM 662 C C . LYS A 1 87 ? -0.518 -0.799 15.799 1.00 82.94 87 LYS A C 1
ATOM 664 O O . LYS A 1 87 ? 0.401 -0.934 15.004 1.00 82.94 87 LYS A O 1
ATOM 669 N N . LEU A 1 88 ? -1.757 -0.462 15.440 1.00 82.94 88 LEU A N 1
ATOM 670 C CA . LEU A 1 88 ? -2.149 -0.199 14.054 1.00 82.94 88 LEU A CA 1
ATOM 671 C C . LEU A 1 88 ? -1.386 0.983 13.450 1.00 82.94 88 LEU A C 1
ATOM 673 O O . LEU A 1 88 ? -0.960 0.912 12.302 1.00 82.94 88 LEU A O 1
ATOM 677 N N . GLN A 1 89 ? -1.184 2.054 14.225 1.00 80.81 89 GLN A N 1
ATOM 678 C CA . GLN A 1 89 ? -0.407 3.204 13.763 1.00 80.81 89 GLN A CA 1
ATOM 679 C C . GLN A 1 89 ? 1.046 2.811 13.467 1.00 80.81 89 GLN A C 1
ATOM 681 O O . GLN A 1 89 ? 1.562 3.134 12.404 1.00 80.81 89 GLN A O 1
ATOM 686 N N . ALA A 1 90 ? 1.675 2.059 14.375 1.00 84.94 90 ALA A N 1
ATOM 687 C CA . ALA A 1 90 ? 3.044 1.592 14.190 1.00 84.94 90 ALA A CA 1
ATOM 688 C C . ALA A 1 90 ? 3.192 0.655 12.977 1.00 84.94 90 ALA A C 1
ATOM 690 O O . ALA A 1 90 ? 4.163 0.779 12.237 1.00 84.94 90 ALA A O 1
ATOM 691 N N . GLU A 1 91 ? 2.237 -0.254 12.744 1.00 85.00 91 GLU A N 1
ATOM 692 C CA . GLU A 1 91 ? 2.244 -1.127 11.559 1.00 85.00 91 GLU A CA 1
ATOM 693 C C . GLU A 1 91 ? 2.104 -0.335 10.251 1.00 85.00 91 GLU A C 1
ATOM 695 O O . GLU A 1 91 ? 2.795 -0.637 9.279 1.00 85.00 91 GLU A O 1
ATOM 700 N N . PHE A 1 92 ? 1.256 0.696 10.224 1.00 81.69 92 PHE A N 1
ATOM 701 C CA . PHE A 1 92 ? 1.090 1.544 9.043 1.00 81.69 92 PHE A CA 1
ATOM 702 C C . PHE A 1 92 ? 2.353 2.362 8.737 1.00 81.69 92 PHE A C 1
ATOM 704 O O . PHE A 1 92 ? 2.796 2.425 7.589 1.00 81.69 92 PHE A O 1
ATOM 711 N N . ASP A 1 93 ? 2.971 2.941 9.770 1.00 87.62 93 ASP A N 1
ATOM 712 C CA . ASP A 1 93 ? 4.212 3.709 9.635 1.00 87.62 93 ASP A CA 1
ATOM 713 C C . ASP A 1 93 ? 5.386 2.812 9.173 1.00 87.62 93 ASP A C 1
ATOM 715 O O . ASP A 1 93 ? 6.234 3.233 8.380 1.00 87.62 93 ASP A O 1
ATOM 719 N N . GLU A 1 94 ? 5.422 1.554 9.625 1.00 89.38 94 GLU A N 1
ATOM 720 C CA . GLU A 1 94 ? 6.385 0.535 9.188 1.00 89.38 94 GLU A CA 1
ATOM 721 C C . GLU A 1 94 ? 6.197 0.162 7.707 1.00 89.38 94 GLU A C 1
ATOM 723 O O . GLU A 1 94 ? 7.174 0.098 6.956 1.00 89.38 94 GLU A O 1
ATOM 728 N N . GLU A 1 95 ? 4.955 -0.044 7.258 1.00 88.88 95 GLU A N 1
ATOM 729 C CA . GLU A 1 95 ? 4.649 -0.376 5.862 1.00 88.88 95 GLU A CA 1
ATOM 730 C C . GLU A 1 95 ? 5.057 0.754 4.900 1.00 88.88 95 GLU A C 1
ATOM 732 O O . GLU A 1 95 ? 5.646 0.499 3.845 1.00 88.88 95 GLU A O 1
ATOM 737 N N . GLU A 1 96 ? 4.801 2.010 5.276 1.00 91.88 96 GLU A N 1
ATOM 738 C CA . GLU A 1 96 ? 5.268 3.196 4.547 1.00 91.88 96 GLU A CA 1
ATOM 739 C C . GLU A 1 96 ? 6.798 3.234 4.431 1.00 91.88 96 GLU A C 1
ATOM 741 O O . GLU A 1 96 ? 7.340 3.504 3.353 1.00 91.88 96 GLU A O 1
ATOM 746 N N . ARG A 1 97 ? 7.517 2.923 5.518 1.00 93.56 97 ARG A N 1
ATOM 747 C CA . ARG A 1 97 ? 8.986 2.878 5.506 1.00 93.56 97 ARG A CA 1
ATOM 748 C C . ARG A 1 97 ? 9.510 1.786 4.571 1.00 93.56 97 ARG A C 1
ATOM 750 O O . ARG A 1 97 ? 10.421 2.049 3.788 1.00 93.56 97 ARG A O 1
ATOM 757 N N . LEU A 1 98 ? 8.905 0.598 4.599 1.00 94.12 98 LEU A N 1
ATOM 758 C CA . LEU A 1 98 ? 9.281 -0.526 3.736 1.00 94.12 98 LEU A CA 1
ATOM 759 C C . LEU A 1 98 ? 9.054 -0.232 2.248 1.00 94.12 98 LEU A C 1
ATOM 761 O O . LEU A 1 98 ? 9.860 -0.639 1.410 1.00 94.12 98 LEU A O 1
ATOM 765 N N . LYS A 1 99 ? 7.984 0.494 1.896 1.00 92.88 99 LYS A N 1
ATOM 766 C CA . LYS A 1 99 ? 7.746 0.928 0.508 1.00 92.88 99 LYS A CA 1
ATOM 767 C C .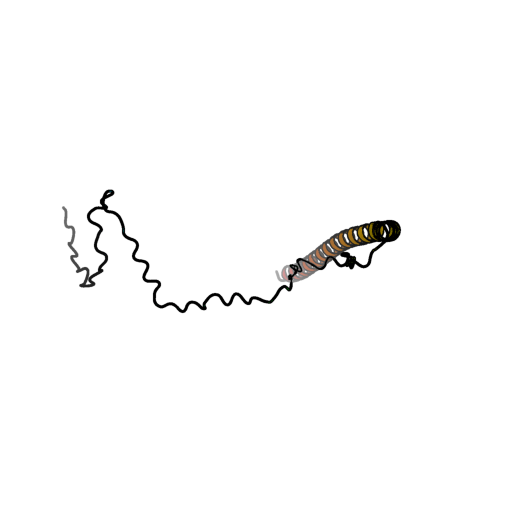 LYS A 1 99 ? 8.869 1.832 0.002 1.00 92.88 99 LYS A C 1
ATOM 769 O O . LYS A 1 99 ? 9.327 1.646 -1.124 1.00 92.88 99 LYS A O 1
ATOM 774 N N . ARG A 1 100 ? 9.343 2.765 0.837 1.00 92.50 100 ARG A N 1
ATOM 775 C CA . ARG A 1 100 ? 10.470 3.648 0.494 1.00 92.50 100 ARG A CA 1
ATOM 776 C C . ARG A 1 100 ? 11.773 2.874 0.346 1.00 92.50 100 ARG A C 1
ATOM 778 O O . ARG A 1 100 ? 12.446 3.040 -0.661 1.00 92.50 100 ARG A O 1
ATOM 785 N N . GLU A 1 101 ? 12.077 1.982 1.286 1.00 94.69 101 GLU A N 1
ATOM 786 C CA . GLU A 1 101 ? 13.291 1.156 1.229 1.00 94.69 101 GLU A CA 1
ATOM 787 C C . GLU A 1 101 ? 13.326 0.267 -0.026 1.00 94.69 101 GLU A C 1
ATOM 789 O O . GLU A 1 101 ? 14.366 0.120 -0.665 1.00 94.69 101 GLU A O 1
ATOM 794 N N . ARG A 1 102 ? 12.186 -0.318 -0.422 1.00 94.94 102 ARG A N 1
ATOM 795 C CA . ARG A 1 102 ? 12.105 -1.105 -1.661 1.00 94.94 102 ARG A CA 1
ATOM 796 C C . ARG A 1 102 ? 12.364 -0.240 -2.896 1.00 94.94 102 ARG A C 1
ATOM 798 O O . ARG A 1 102 ? 13.086 -0.687 -3.780 1.00 94.94 102 ARG A O 1
ATOM 805 N N . ALA A 1 103 ? 11.789 0.961 -2.951 1.00 94.88 103 ALA A N 1
ATOM 806 C CA . ALA A 1 103 ? 12.010 1.882 -4.062 1.00 94.88 103 ALA A CA 1
ATOM 807 C C . ALA A 1 103 ? 13.480 2.329 -4.150 1.00 94.88 103 ALA A C 1
ATOM 809 O O . ALA A 1 103 ? 14.025 2.416 -5.244 1.00 94.88 103 ALA A O 1
ATOM 810 N N . GLU A 1 104 ? 14.139 2.560 -3.014 1.00 95.75 104 GLU A N 1
ATOM 811 C CA . GLU A 1 104 ? 15.569 2.888 -2.958 1.00 95.75 104 GLU A CA 1
ATOM 812 C C . GLU A 1 104 ? 16.437 1.726 -3.457 1.00 95.75 104 GLU A C 1
ATOM 814 O O . GLU A 1 104 ? 17.250 1.916 -4.356 1.00 95.75 104 GLU A O 1
ATOM 819 N N . LYS A 1 105 ? 16.188 0.499 -2.982 1.00 94.75 105 LYS A N 1
ATOM 820 C CA . LYS A 1 105 ? 16.881 -0.709 -3.470 1.00 94.75 105 LYS A CA 1
ATOM 821 C C . LYS A 1 105 ? 16.689 -0.946 -4.968 1.00 94.75 105 LYS A C 1
ATOM 823 O O . LYS A 1 105 ? 17.592 -1.438 -5.637 1.00 94.75 105 LYS A O 1
ATOM 828 N N . GLU A 1 106 ? 15.514 -0.623 -5.499 1.00 93.94 106 GLU A N 1
ATOM 829 C CA . GLU A 1 106 ? 15.250 -0.692 -6.937 1.00 93.94 106 GLU A CA 1
ATOM 830 C C . GLU A 1 106 ? 16.060 0.359 -7.710 1.00 93.94 106 GLU A C 1
ATOM 832 O O . GLU A 1 106 ? 16.650 0.037 -8.739 1.00 93.94 106 GLU A O 1
ATOM 837 N N . GLN A 1 107 ? 16.149 1.592 -7.200 1.00 94.44 107 GLN A N 1
ATOM 838 C CA . GLN A 1 107 ? 17.002 2.633 -7.783 1.00 94.44 107 GLN A CA 1
ATOM 839 C C . GLN A 1 107 ? 18.479 2.226 -7.763 1.00 94.44 107 GLN A C 1
ATOM 841 O O . GLN A 1 107 ? 19.139 2.322 -8.793 1.00 94.44 107 GLN A O 1
ATOM 846 N N . GLU A 1 108 ? 18.987 1.713 -6.640 1.00 95.69 108 GLU A N 1
ATOM 847 C CA . GLU A 1 108 ? 20.365 1.218 -6.528 1.00 95.69 108 GLU A CA 1
ATOM 848 C C . GLU A 1 108 ? 20.656 0.096 -7.531 1.00 95.69 108 GLU A C 1
ATOM 850 O O . GLU A 1 108 ? 21.680 0.125 -8.213 1.00 95.69 108 GLU A O 1
ATOM 855 N N . ALA A 1 109 ? 19.741 -0.869 -7.676 1.00 96.56 109 ALA A N 1
ATOM 856 C CA . ALA A 1 109 ? 19.886 -1.947 -8.650 1.00 96.56 109 ALA A CA 1
ATOM 857 C C . ALA A 1 109 ? 19.902 -1.419 -10.093 1.00 96.56 109 ALA A C 1
ATOM 859 O O . ALA A 1 109 ? 20.706 -1.873 -10.907 1.00 96.56 109 ALA A O 1
ATOM 860 N N . ASN A 1 110 ? 19.050 -0.441 -10.409 1.00 96.25 110 ASN A N 1
ATOM 861 C CA . ASN A 1 110 ? 19.020 0.187 -11.727 1.00 96.25 110 ASN A CA 1
ATOM 862 C C . ASN A 1 110 ? 20.302 0.982 -12.016 1.00 96.25 110 ASN A C 1
ATOM 864 O O . ASN A 1 110 ? 20.821 0.897 -13.126 1.00 96.25 110 ASN A O 1
ATOM 868 N N . ILE A 1 111 ? 20.837 1.711 -11.030 1.00 97.00 111 ILE A N 1
ATOM 869 C CA . ILE A 1 111 ? 22.115 2.431 -11.148 1.00 97.00 111 ILE A CA 1
ATOM 870 C C . ILE A 1 111 ? 23.255 1.445 -11.404 1.00 97.00 111 ILE A C 1
ATOM 872 O O . ILE A 1 111 ? 23.992 1.616 -12.369 1.00 97.00 111 ILE A O 1
ATOM 876 N N . ALA A 1 112 ? 23.347 0.374 -10.612 1.00 96.12 112 ALA A N 1
ATOM 877 C CA . ALA A 1 112 ? 24.374 -0.649 -10.792 1.00 96.12 112 ALA A CA 1
ATOM 878 C C . ALA A 1 112 ? 24.305 -1.292 -12.187 1.00 96.12 112 ALA A C 1
ATOM 880 O O . ALA A 1 112 ? 25.331 -1.537 -12.815 1.00 96.12 112 ALA A O 1
ATOM 881 N N . LEU A 1 113 ? 23.098 -1.536 -12.710 1.00 96.00 113 LEU A N 1
ATOM 882 C CA . LEU A 1 113 ? 22.931 -2.025 -14.078 1.00 96.00 113 LEU A CA 1
ATOM 883 C C . LEU A 1 113 ? 23.466 -1.022 -15.107 1.00 96.00 113 LEU A C 1
ATOM 885 O O . LEU A 1 113 ? 24.167 -1.436 -16.026 1.00 96.00 113 LEU A O 1
ATOM 889 N N . ILE A 1 114 ? 23.174 0.272 -14.961 1.00 95.88 114 ILE A N 1
ATOM 890 C CA . ILE A 1 114 ? 23.681 1.316 -15.868 1.00 95.88 114 ILE A CA 1
ATOM 891 C C . ILE A 1 114 ? 25.211 1.358 -15.845 1.00 95.88 114 ILE A C 1
ATOM 893 O O . ILE A 1 114 ? 25.820 1.298 -16.908 1.00 95.88 114 ILE A O 1
ATOM 897 N N . GLU A 1 115 ? 25.829 1.352 -14.662 1.00 93.75 115 GLU A N 1
ATOM 898 C CA . GLU A 1 115 ? 27.292 1.335 -14.527 1.00 93.75 115 GLU A CA 1
ATOM 899 C C . GLU A 1 115 ? 27.911 0.126 -15.245 1.00 93.75 115 GLU A C 1
ATOM 901 O O . GLU A 1 115 ? 28.892 0.261 -15.972 1.00 93.75 115 GLU A O 1
ATOM 906 N N . THR A 1 116 ? 27.294 -1.057 -15.132 1.00 93.81 116 THR A N 1
ATOM 907 C CA . THR A 1 116 ? 27.789 -2.241 -15.855 1.00 93.81 116 THR A CA 1
ATOM 908 C C . THR A 1 116 ? 27.666 -2.123 -17.374 1.00 93.81 116 THR A C 1
ATOM 910 O O . THR A 1 116 ? 28.472 -2.713 -18.092 1.00 93.81 116 THR A O 1
ATOM 913 N N . TRP A 1 117 ? 26.673 -1.386 -17.880 1.00 93.88 117 TRP A N 1
ATOM 914 C CA . TRP A 1 117 ? 26.535 -1.126 -19.313 1.00 93.88 117 TRP A CA 1
ATOM 915 C C . TRP A 1 117 ? 27.560 -0.105 -19.805 1.00 93.88 117 TRP A C 1
ATOM 917 O O . TRP A 1 117 ? 28.139 -0.317 -20.871 1.00 93.88 117 TRP A O 1
ATOM 927 N N . ASP A 1 118 ? 27.831 0.939 -19.023 1.00 92.00 118 ASP A N 1
ATOM 928 C CA . ASP A 1 118 ? 28.857 1.939 -19.332 1.00 92.00 118 ASP A CA 1
ATOM 929 C C . ASP A 1 118 ? 30.256 1.294 -19.410 1.00 92.00 118 ASP A C 1
ATOM 931 O O . ASP A 1 118 ? 30.969 1.493 -20.395 1.00 92.00 118 ASP A O 1
ATOM 935 N N . ASP A 1 119 ? 30.596 0.401 -18.471 1.00 92.44 119 ASP A N 1
ATOM 936 C CA . ASP A 1 119 ? 31.847 -0.380 -18.478 1.00 92.44 119 ASP A CA 1
ATOM 937 C C . ASP A 1 119 ? 32.009 -1.275 -19.725 1.00 92.44 119 ASP A C 1
ATOM 939 O O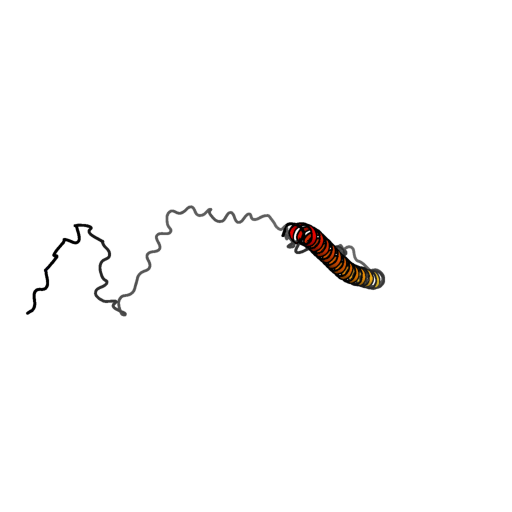 . ASP A 1 119 ? 33.124 -1.584 -20.163 1.00 92.44 119 ASP A O 1
ATOM 943 N N . ILE A 1 120 ? 30.899 -1.779 -20.276 1.00 90.44 120 ILE A N 1
ATOM 944 C CA . ILE A 1 120 ? 30.902 -2.602 -21.494 1.00 90.44 120 ILE A CA 1
ATOM 945 C C . ILE A 1 120 ? 31.068 -1.715 -22.730 1.00 90.44 120 ILE A C 1
ATOM 947 O O . ILE A 1 120 ? 31.813 -2.084 -23.638 1.00 90.44 120 ILE A O 1
ATOM 951 N N . LEU A 1 121 ? 30.410 -0.553 -22.762 1.00 83.00 121 LEU A N 1
ATOM 952 C CA . LEU A 1 121 ? 30.550 0.420 -23.845 1.00 83.00 121 LEU A CA 1
ATOM 953 C C . LEU A 1 121 ? 31.983 0.957 -23.937 1.00 83.00 121 LEU A C 1
ATOM 955 O O . LEU A 1 121 ? 32.528 1.006 -25.039 1.00 83.00 121 LEU A O 1
ATOM 959 N N . GLU A 1 122 ? 32.626 1.261 -22.804 1.00 84.19 122 GLU A N 1
ATOM 960 C CA . GLU A 1 122 ? 34.022 1.727 -22.769 1.00 84.19 122 GLU A CA 1
ATOM 961 C C . GLU A 1 122 ? 34.991 0.696 -23.374 1.00 84.19 122 GLU A C 1
ATOM 963 O O . GLU A 1 122 ? 35.967 1.054 -24.028 1.00 84.19 122 GLU A O 1
ATOM 968 N N . LYS A 1 123 ? 34.696 -0.602 -23.239 1.00 82.12 123 LYS A N 1
ATOM 969 C CA . LYS A 1 123 ? 35.510 -1.672 -23.840 1.00 82.12 123 LYS A CA 1
ATOM 970 C C . LYS A 1 123 ? 35.316 -1.821 -25.348 1.00 82.12 123 LYS A C 1
ATOM 972 O O . LYS A 1 123 ? 36.202 -2.363 -25.996 1.00 82.12 123 LYS A O 1
ATOM 977 N N . ILE A 1 124 ? 34.186 -1.378 -25.900 1.00 79.00 124 ILE A N 1
ATOM 978 C CA . ILE A 1 124 ? 33.888 -1.475 -27.33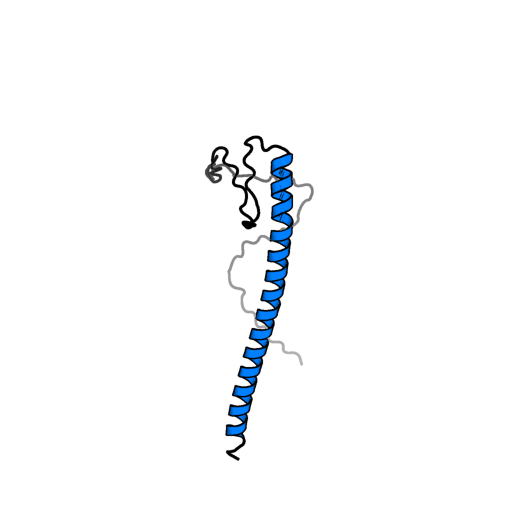9 1.00 79.00 124 ILE A CA 1
ATOM 979 C C . ILE A 1 124 ? 34.468 -0.275 -28.102 1.00 79.00 124 ILE A C 1
ATOM 981 O O . ILE A 1 124 ? 34.920 -0.435 -29.232 1.00 79.00 124 ILE A O 1
ATOM 985 N N . ASP A 1 125 ? 34.508 0.910 -27.486 1.00 64.25 125 ASP A N 1
ATOM 986 C CA . ASP A 1 125 ? 35.011 2.143 -28.117 1.00 64.25 125 ASP A CA 1
ATOM 987 C C . ASP A 1 125 ? 36.551 2.160 -28.288 1.00 64.25 125 ASP A C 1
ATOM 989 O O . ASP A 1 125 ? 37.104 3.004 -28.989 1.00 64.25 125 ASP A O 1
ATOM 993 N N . VAL A 1 126 ? 37.258 1.195 -27.682 1.00 60.31 126 VAL A N 1
ATOM 994 C CA . VAL A 1 126 ? 38.724 1.024 -27.771 1.00 60.31 126 VAL A CA 1
ATOM 995 C C . VAL A 1 126 ? 39.171 0.233 -29.015 1.00 60.31 126 VAL A C 1
ATOM 997 O O . VAL A 1 126 ? 40.344 0.299 -29.379 1.00 60.31 126 VAL A O 1
ATOM 1000 N N . ASP A 1 127 ? 38.264 -0.463 -29.709 1.00 58.91 127 ASP A N 1
ATOM 1001 C CA . ASP A 1 127 ? 38.580 -1.303 -30.881 1.00 58.91 127 ASP A CA 1
ATOM 1002 C C . ASP A 1 127 ? 38.452 -0.567 -32.246 1.00 58.91 127 ASP A C 1
ATOM 1004 O O . ASP A 1 127 ? 38.249 -1.215 -33.279 1.00 58.91 127 ASP A O 1
ATOM 1008 N N . HIS A 1 128 ? 38.580 0.771 -32.284 1.00 58.16 128 HIS A N 1
ATOM 1009 C CA . HIS A 1 128 ? 38.564 1.577 -33.525 1.00 58.16 128 HIS A CA 1
ATOM 1010 C C . HIS A 1 128 ? 39.957 2.001 -34.018 1.00 58.16 128 HIS A C 1
ATOM 1012 O O . HIS A 1 128 ?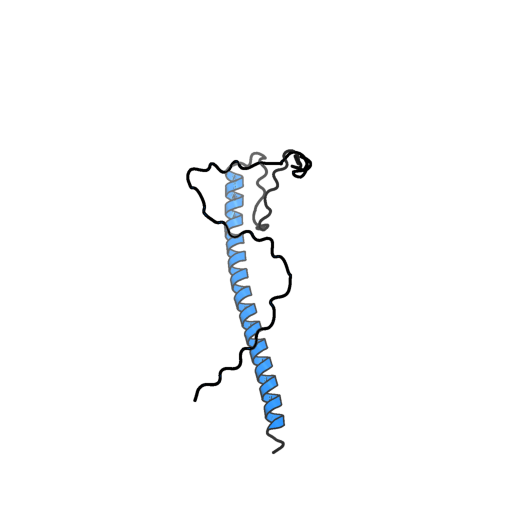 40.788 2.447 -33.195 1.00 58.16 128 HIS A O 1
#

Secondary structure (DSSP, 8-state):
------------S-----PPP----SSS--------SSS-TTS------TT----------TT-----SS---HHHHHHHHHHHHHHHHHHHHHHHHHHHHHHHHHHHHHHHHHHHHHHHHHHHTT--